Protein AF-X1JBJ3-F1 (afdb_monomer)

Solvent-accessible surface area (backbone atoms only — not comparable to full-atom values): 9649 Å² total; per-residue (Å²): 105,73,53,58,54,44,27,53,50,44,52,51,44,22,60,77,70,72,49,90,70,62,81,41,42,69,71,42,61,62,73,52,47,30,72,92,74,22,53,72,60,40,39,56,63,48,28,61,76,70,72,47,85,67,54,74,53,37,48,49,45,41,44,50,51,22,49,54,72,70,56,73,73,77,43,76,49,78,51,91,64,34,39,40,39,29,49,75,34,74,91,58,78,86,53,67,70,57,51,53,51,52,47,54,46,48,50,47,37,29,72,76,40,23,62,82,74,71,37,94,56,74,35,55,70,45,79,40,38,35,19,42,67,94,65,71,38,79,39,36,55,66,60,52,42,57,51,37,65,74,72,49,59,94,84,34,67,68,51,52,50,46,55,60,59,66,75,110

Organism: NCBI:txid412755

Sequence (168 aa):
SVNQFMDDLTKLIMQQEKIQECRLYSQLPEVLSNPKLTHPKQIRKKATSEGIQLTKNESQVFGALQGMFNAKPDLVITIDNKLLVFEAKFTEAFDEIQLKRTENIANVWAKLLYNDFGFKVEPEFFIIKLGAMKFEPHINWTDILQIAQKTYGKNDRSLIALKNGVEL

Radius of gyration: 19.81 Å; Cα contacts (8 Å, |Δi|>4): 218; chains: 1; bounding box: 46×34×56 Å

Foldseek 3Di:
DVQVLQQVLLVLLCVLVVHDDADTLVRDDCCLNPCVNHPLLCSLVVCVVVVNDGDPSHNSSSPLVNVLVPDDFPDWDDDDLEIETEDEDQPDADDPVNQSSSVSNQVCCQPRVVVVVVDPHRGHYDYFYEYDVVNPGNHYLVNVLVVCVVPDDPPDPVNVVSVVSNVD

pLDDT: mean 94.33, std 3.96, range [65.25, 98.19]

Mean predicted aligned error: 4.06 Å

Secondary structure (DSSP, 8-state):
-HHHHHHHHHHHHHHHTT------GGGS-HHHH-TTT--GGGHHHHHHHTT-PPPHHHHHHHHHHHHHHH---SEEEEETTEEEEEEE-SSSPPPHHHHHHHHHHHHHHHHHSGGGGT-SSPPEEEEEEEE-GGG--SEEHHHHHHHHHHHS-TT-HHHHHHHHHHT-

Nearest PDB structures (foldseek):
  2dyj-assembly1_A  TM=4.810E-01  e=1.665E+00  Thermus thermophilus HB8
  2cu6-assembly1_A  TM=5.790E-01  e=5.855E+00  Thermus thermophilus HB8

Structure (mmCIF, N/CA/C/O backbone):
data_AF-X1JBJ3-F1
#
_entry.id   AF-X1JBJ3-F1
#
loop_
_atom_site.group_PDB
_atom_site.id
_atom_site.type_symbol
_atom_site.label_atom_id
_atom_site.label_alt_id
_atom_site.label_comp_id
_atom_site.label_asym_id
_atom_site.label_entity_id
_atom_site.label_seq_id
_atom_site.pdbx_PDB_ins_code
_atom_site.Cartn_x
_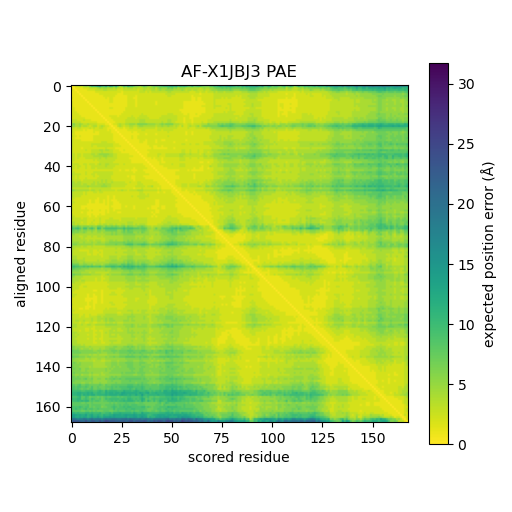atom_site.Cartn_y
_atom_site.Cartn_z
_atom_site.occupancy
_atom_site.B_iso_or_equiv
_atom_site.auth_seq_id
_atom_site.auth_comp_id
_atom_site.auth_asym_id
_atom_site.auth_atom_id
_atom_site.pdbx_PDB_model_num
ATOM 1 N N . SER A 1 1 ? -20.284 -7.930 4.274 1.00 86.88 1 SER A N 1
ATOM 2 C CA . SER A 1 1 ? -20.862 -6.586 4.511 1.00 86.88 1 SER A CA 1
ATOM 3 C C . SER A 1 1 ? -19.725 -5.583 4.664 1.00 86.88 1 SER A C 1
ATOM 5 O O . SER A 1 1 ? -18.598 -6.016 4.884 1.00 86.88 1 SER A O 1
ATOM 7 N N . VAL A 1 2 ? -19.984 -4.272 4.563 1.00 88.81 2 VAL A N 1
ATOM 8 C CA . VAL A 1 2 ? -18.930 -3.244 4.729 1.00 88.81 2 VAL A CA 1
ATOM 9 C C . VAL A 1 2 ? -18.261 -3.347 6.102 1.00 88.81 2 VAL A C 1
ATOM 11 O O . VAL A 1 2 ? -17.040 -3.328 6.181 1.00 88.81 2 VAL A O 1
ATOM 14 N N . ASN A 1 3 ? -19.041 -3.552 7.166 1.00 92.12 3 ASN A N 1
ATOM 15 C CA . ASN A 1 3 ? -18.497 -3.682 8.518 1.00 92.12 3 ASN A CA 1
ATOM 16 C C . ASN A 1 3 ? -17.567 -4.890 8.656 1.00 92.12 3 ASN A C 1
ATOM 18 O O . ASN A 1 3 ? -16.486 -4.74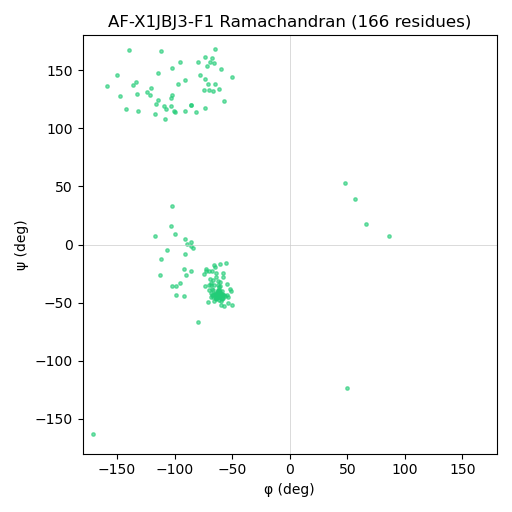3 9.206 1.00 92.12 3 ASN A O 1
ATOM 22 N N . GLN A 1 4 ? -17.938 -6.046 8.095 1.00 95.50 4 GLN A N 1
ATOM 23 C CA . GLN A 1 4 ? -17.074 -7.228 8.125 1.00 95.50 4 GLN A CA 1
ATOM 24 C C . GLN A 1 4 ? -15.743 -6.969 7.408 1.00 95.50 4 GLN A C 1
ATOM 26 O O . GLN A 1 4 ? -14.685 -7.228 7.969 1.00 95.50 4 GLN A O 1
ATOM 31 N N . PHE A 1 5 ? -15.791 -6.394 6.201 1.00 95.44 5 PHE A N 1
ATOM 32 C CA . PHE A 1 5 ? -14.579 -6.043 5.459 1.00 95.44 5 PHE A CA 1
ATOM 33 C C . PHE A 1 5 ? -13.682 -5.087 6.261 1.00 95.44 5 PHE A C 1
ATOM 35 O O . PHE A 1 5 ? -12.476 -5.292 6.366 1.00 95.44 5 PHE A O 1
ATOM 42 N N . MET A 1 6 ? -14.274 -4.052 6.860 1.00 96.12 6 MET A N 1
ATOM 43 C CA . MET A 1 6 ? -13.536 -3.070 7.652 1.00 96.12 6 MET A CA 1
ATOM 44 C C . MET A 1 6 ? -12.974 -3.649 8.956 1.00 96.12 6 MET A C 1
ATOM 46 O O . MET A 1 6 ? -11.893 -3.241 9.382 1.00 96.12 6 MET A O 1
ATOM 50 N N . ASP A 1 7 ? -13.655 -4.607 9.580 1.00 97.44 7 ASP A N 1
ATOM 51 C CA . ASP A 1 7 ? -13.137 -5.335 10.739 1.00 97.44 7 ASP A CA 1
ATOM 52 C C . ASP A 1 7 ? -11.941 -6.207 10.357 1.00 97.44 7 ASP A C 1
ATOM 54 O O . ASP A 1 7 ? -10.930 -6.199 11.060 1.00 97.44 7 ASP A O 1
ATOM 58 N N . ASP A 1 8 ? -12.018 -6.910 9.228 1.00 97.69 8 ASP A N 1
ATOM 59 C CA . ASP A 1 8 ? -10.920 -7.746 8.741 1.00 97.69 8 ASP A CA 1
ATOM 60 C C . ASP A 1 8 ? -9.713 -6.896 8.324 1.00 97.69 8 ASP A C 1
ATOM 62 O O . ASP A 1 8 ? -8.576 -7.227 8.664 1.00 97.69 8 ASP A O 1
ATOM 66 N N . LEU A 1 9 ? -9.953 -5.733 7.712 1.00 97.12 9 LEU A N 1
ATOM 67 C CA . LEU A 1 9 ? -8.916 -4.737 7.452 1.00 97.12 9 LEU A CA 1
ATOM 68 C C . LEU A 1 9 ? -8.294 -4.209 8.752 1.00 97.12 9 LEU A C 1
ATOM 70 O O . LEU A 1 9 ? -7.073 -4.109 8.848 1.00 97.12 9 LEU A O 1
ATOM 74 N N . THR A 1 10 ? -9.104 -3.919 9.774 1.00 97.25 10 THR A N 1
ATOM 75 C CA . THR A 1 10 ? -8.603 -3.458 11.081 1.00 97.25 10 THR A CA 1
ATOM 76 C C . THR A 1 10 ? -7.700 -4.516 11.718 1.00 97.25 10 THR A C 1
ATOM 78 O O . THR A 1 10 ? -6.597 -4.190 12.151 1.00 97.25 10 THR A O 1
ATOM 81 N N . LYS A 1 11 ? -8.109 -5.793 11.707 1.00 98.06 11 LYS A N 1
ATOM 82 C CA . LYS A 1 11 ? -7.297 -6.914 12.216 1.00 98.06 11 LYS A CA 1
ATOM 83 C C . LYS A 1 11 ? -5.994 -7.086 11.443 1.00 98.06 11 LYS A C 1
ATOM 85 O O . LYS A 1 11 ? -4.958 -7.344 12.049 1.00 98.06 11 LYS A O 1
ATOM 90 N N . LEU A 1 12 ? -6.027 -6.934 10.121 1.00 97.81 12 LEU A N 1
ATOM 91 C CA . LEU A 1 12 ? -4.825 -7.059 9.303 1.00 97.81 12 LEU A CA 1
ATOM 92 C C . LEU A 1 12 ? -3.816 -5.946 9.621 1.00 97.81 12 LEU A C 1
ATOM 94 O O . LEU A 1 12 ? -2.630 -6.221 9.785 1.00 97.81 12 LEU A O 1
ATOM 98 N N . ILE A 1 13 ? -4.287 -4.711 9.806 1.00 97.25 13 ILE A N 1
ATOM 99 C CA . ILE A 1 13 ? -3.440 -3.592 10.247 1.00 97.25 13 ILE A CA 1
ATOM 100 C C . ILE A 1 13 ? -2.894 -3.845 11.651 1.00 97.25 13 ILE A C 1
ATOM 102 O O . ILE A 1 13 ? -1.714 -3.620 11.895 1.00 97.25 13 ILE A O 1
ATOM 106 N N . MET A 1 14 ? -3.720 -4.339 12.577 1.00 97.75 14 MET A N 1
ATOM 107 C CA . MET A 1 14 ? -3.266 -4.710 13.920 1.00 97.75 14 MET A CA 1
ATOM 108 C C . MET A 1 14 ? -2.100 -5.705 13.861 1.00 97.75 14 MET A C 1
ATOM 110 O O . MET A 1 14 ? -1.107 -5.520 14.558 1.00 97.75 14 MET A O 1
ATO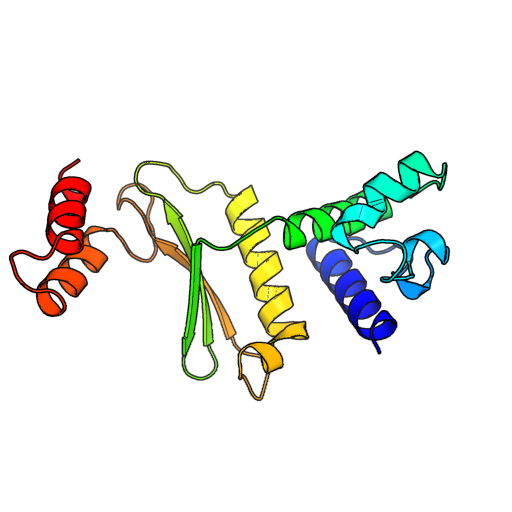M 114 N N . GLN A 1 15 ? -2.173 -6.715 12.989 1.00 97.25 15 GLN A N 1
ATOM 115 C CA . GLN A 1 15 ? -1.078 -7.667 12.781 1.00 97.25 15 GLN A CA 1
ATOM 116 C C . GLN A 1 15 ? 0.181 -6.988 12.221 1.00 97.25 15 GLN A C 1
ATOM 118 O O . GLN A 1 15 ? 1.274 -7.212 12.742 1.00 97.25 15 GLN A O 1
ATOM 123 N N . GLN A 1 16 ? 0.036 -6.132 11.202 1.00 96.06 16 GLN A N 1
ATOM 124 C CA . GLN A 1 16 ? 1.147 -5.388 10.588 1.00 96.06 16 GLN A CA 1
ATOM 125 C C . GLN A 1 16 ? 1.859 -4.468 11.591 1.00 96.06 16 GLN A C 1
ATOM 127 O O . GLN A 1 16 ? 3.088 -4.418 11.630 1.00 96.06 16 GLN A O 1
ATOM 132 N N . GLU A 1 17 ? 1.084 -3.788 12.434 1.00 95.19 17 GLU A N 1
ATOM 133 C CA . GLU A 1 17 ? 1.553 -2.851 13.4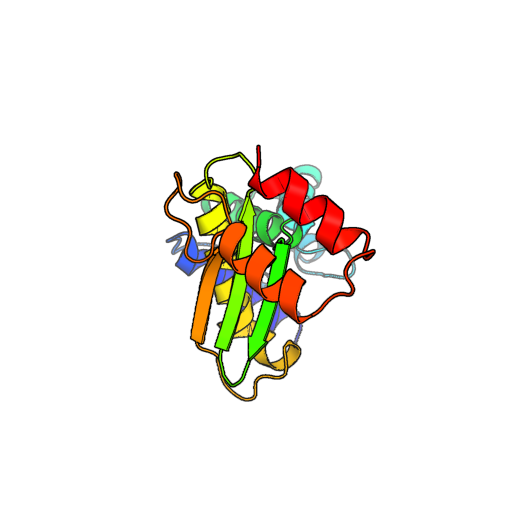59 1.00 95.19 17 GLU A CA 1
ATOM 134 C C . GLU A 1 17 ? 1.932 -3.542 14.783 1.00 95.19 17 GLU A C 1
ATOM 136 O O . GLU A 1 17 ? 2.375 -2.879 15.721 1.00 95.19 17 GLU A O 1
ATOM 141 N N . LYS A 1 18 ? 1.783 -4.873 14.872 1.00 96.38 18 LYS A N 1
ATOM 142 C CA . LYS A 1 18 ? 2.033 -5.691 16.076 1.00 96.38 18 LYS A CA 1
ATOM 143 C C . LYS A 1 18 ? 1.220 -5.241 17.301 1.00 96.38 18 LYS A C 1
ATOM 145 O O . LYS A 1 18 ? 1.707 -5.256 18.431 1.00 96.38 18 LYS A O 1
ATOM 150 N N . ILE A 1 19 ? -0.035 -4.864 17.078 1.00 97.31 19 ILE A N 1
ATOM 151 C CA . ILE A 1 19 ? -0.993 -4.423 18.096 1.00 97.31 19 ILE A CA 1
ATOM 152 C C . ILE A 1 19 ? -1.966 -5.561 18.407 1.00 97.31 19 ILE A C 1
ATOM 154 O O . ILE A 1 19 ? -2.584 -6.118 17.507 1.00 97.31 19 ILE A O 1
ATOM 158 N N . GLN A 1 20 ? -2.138 -5.884 19.690 1.00 93.44 20 GLN A N 1
ATOM 159 C CA . GLN A 1 20 ? -3.063 -6.939 20.129 1.00 93.44 20 GLN A CA 1
ATOM 160 C C . GLN A 1 20 ? -4.439 -6.394 20.534 1.00 93.44 20 GLN A C 1
ATOM 162 O O . GLN A 1 20 ? -5.451 -7.049 20.306 1.00 93.44 20 GLN A O 1
ATOM 167 N N . GLU A 1 21 ? -4.487 -5.180 21.088 1.00 94.25 21 GLU A N 1
ATOM 168 C CA . GLU A 1 21 ? -5.708 -4.583 21.635 1.00 94.25 21 GLU A CA 1
ATOM 169 C C . GLU A 1 21 ? -6.103 -3.320 20.865 1.00 94.25 21 GLU A C 1
ATOM 171 O O . GLU A 1 21 ? -5.415 -2.296 20.924 1.00 94.25 21 GLU A O 1
ATOM 176 N N . CYS A 1 22 ? -7.220 -3.399 20.143 1.00 96.12 22 CYS A N 1
ATOM 177 C CA . CYS A 1 22 ? -7.845 -2.301 19.410 1.00 96.12 22 CYS A CA 1
ATOM 178 C C . CYS A 1 22 ? -9.322 -2.650 19.179 1.00 96.12 22 CYS A C 1
ATOM 180 O O . CYS A 1 22 ? -9.623 -3.786 18.803 1.00 96.12 22 CYS A O 1
ATOM 182 N N . ARG A 1 23 ? -10.245 -1.698 19.380 1.00 96.62 23 ARG A N 1
ATOM 183 C CA . ARG A 1 23 ? -11.632 -1.884 18.932 1.00 96.62 23 ARG A CA 1
ATOM 184 C C . ARG A 1 23 ? -11.661 -2.056 17.416 1.00 96.62 23 ARG A C 1
ATOM 186 O O . ARG A 1 23 ? -11.047 -1.284 16.680 1.00 96.62 23 ARG A O 1
ATOM 193 N N . LEU A 1 24 ? -12.415 -3.047 16.956 1.00 97.06 24 LEU A N 1
ATOM 194 C CA . LEU A 1 24 ? -12.694 -3.231 15.538 1.00 97.06 24 LEU A CA 1
ATOM 195 C C . LEU A 1 24 ? -13.567 -2.088 15.012 1.00 97.06 24 LEU A C 1
ATOM 197 O O . LEU A 1 24 ? -14.240 -1.397 15.781 1.00 97.06 24 LEU A O 1
ATOM 201 N N . TYR A 1 25 ? -13.572 -1.895 13.695 1.00 97.00 25 TYR A N 1
ATOM 202 C CA . TYR A 1 25 ? -14.337 -0.831 13.050 1.00 97.00 25 TYR A CA 1
ATOM 203 C C . TYR A 1 25 ? -15.817 -0.856 13.451 1.00 97.00 25 TYR A C 1
ATOM 205 O O . TYR A 1 25 ? -16.363 0.178 13.826 1.00 97.00 25 TYR A O 1
ATOM 213 N N . SER A 1 26 ? -16.448 -2.029 13.456 1.00 96.44 26 SER A N 1
ATOM 214 C CA . SER A 1 26 ? -17.850 -2.220 13.844 1.00 96.44 26 SER A CA 1
ATOM 215 C C . SER A 1 26 ? -18.146 -1.909 15.315 1.00 96.44 26 SER A C 1
ATOM 217 O O . SER A 1 26 ? -19.298 -1.665 15.666 1.00 96.44 26 SER A O 1
ATOM 219 N N . GLN A 1 27 ? -17.121 -1.897 16.169 1.00 96.50 27 GLN A N 1
ATOM 220 C CA . GLN A 1 27 ? -17.223 -1.607 17.600 1.00 96.50 27 GLN A CA 1
ATOM 221 C C . GLN A 1 27 ? -17.027 -0.117 17.913 1.00 96.50 27 GLN A C 1
ATOM 223 O O . GLN A 1 27 ? -17.199 0.303 19.061 1.00 96.50 27 GLN A O 1
ATOM 228 N N . LEU A 1 28 ? -16.639 0.693 16.923 1.00 96.19 28 LEU A N 1
ATOM 229 C CA . LEU A 1 28 ? -16.570 2.139 17.092 1.00 96.19 28 LEU A CA 1
ATOM 230 C C . LEU A 1 28 ? -17.983 2.742 17.162 1.00 96.19 28 LEU A C 1
ATOM 232 O O . LEU A 1 28 ? -18.915 2.199 16.559 1.00 96.19 28 LEU A O 1
ATOM 236 N N . PRO A 1 29 ? -18.145 3.904 17.826 1.00 96.38 29 PRO A N 1
ATOM 237 C CA . PRO A 1 29 ? -19.392 4.662 17.790 1.00 96.38 29 PRO A CA 1
ATOM 238 C C . PRO A 1 29 ? -19.886 4.870 16.356 1.00 96.38 29 PRO A C 1
ATOM 240 O O . PRO A 1 29 ? -19.073 5.105 15.462 1.00 96.38 29 PRO A O 1
ATOM 243 N N . GLU A 1 30 ? -21.205 4.845 16.144 1.00 95.62 30 GLU A N 1
ATOM 244 C CA . GLU A 1 30 ? -21.821 4.908 14.806 1.00 95.62 30 GLU A CA 1
ATOM 245 C C . GLU A 1 30 ? -21.312 6.090 13.970 1.00 95.62 30 GLU A C 1
ATOM 247 O O . GLU A 1 30 ? -21.047 5.964 12.776 1.00 95.62 30 GLU A O 1
ATOM 252 N N . VAL A 1 31 ? -21.089 7.239 14.612 1.00 96.50 31 VAL A N 1
ATOM 253 C CA . VAL A 1 31 ? -20.547 8.433 13.956 1.00 96.50 31 VAL A CA 1
ATOM 254 C C . VAL A 1 31 ? -19.183 8.188 13.297 1.00 96.50 31 VAL A C 1
ATOM 256 O O . VAL A 1 31 ? -18.849 8.889 12.348 1.00 96.50 31 VAL A O 1
ATOM 259 N N . LEU A 1 32 ? -18.407 7.194 13.742 1.00 96.50 32 LEU A N 1
ATOM 260 C CA . LEU A 1 32 ? -17.122 6.778 13.165 1.00 96.50 32 LEU A CA 1
ATOM 261 C C . LEU A 1 32 ? -17.231 5.505 12.306 1.00 96.50 32 LEU A C 1
ATOM 263 O O . LEU A 1 32 ? -16.527 5.402 11.301 1.00 96.50 32 LEU A O 1
ATOM 267 N N . SER A 1 33 ? -18.094 4.556 12.685 1.00 95.38 33 SER A N 1
ATOM 268 C CA . SER A 1 33 ? -18.259 3.248 12.024 1.00 95.38 33 SER A CA 1
ATOM 269 C C . SER A 1 33 ? -19.291 3.225 10.894 1.00 95.38 33 SER A C 1
ATOM 271 O O . SER A 1 33 ? -19.499 2.192 10.260 1.00 95.38 33 SER A O 1
ATOM 273 N N . ASN A 1 34 ? -19.939 4.354 10.604 1.00 94.56 34 ASN A N 1
ATOM 274 C CA . ASN A 1 34 ? -20.861 4.476 9.483 1.00 94.56 34 ASN A CA 1
ATOM 275 C C . ASN A 1 34 ? -20.173 5.152 8.278 1.00 94.56 34 ASN A C 1
ATOM 277 O O . ASN A 1 34 ? -19.887 6.355 8.334 1.00 94.56 34 ASN A O 1
ATOM 281 N N . PRO A 1 35 ? -19.967 4.446 7.148 1.00 91.31 35 PRO A N 1
ATOM 282 C CA . PRO A 1 35 ? -19.279 4.990 5.974 1.00 91.31 35 PRO A CA 1
ATOM 283 C C . PRO A 1 35 ? -20.035 6.142 5.294 1.00 91.31 35 PRO A C 1
ATOM 285 O O . PRO A 1 35 ? -19.427 6.908 4.550 1.00 91.31 35 PRO A O 1
ATOM 288 N N . LYS A 1 36 ? -21.342 6.304 5.557 1.00 93.62 36 LYS A N 1
ATOM 289 C CA . LYS A 1 36 ? -22.120 7.462 5.081 1.00 93.62 36 LYS A CA 1
ATOM 290 C C . LYS A 1 36 ? -21.807 8.738 5.864 1.00 93.62 36 LYS A C 1
ATOM 292 O O . LYS A 1 36 ? -22.009 9.830 5.346 1.00 93.62 36 LYS A O 1
ATOM 297 N N . LEU A 1 37 ? -21.343 8.600 7.107 1.00 94.94 37 LEU A N 1
ATOM 298 C CA . LEU A 1 37 ? -21.023 9.720 7.994 1.00 94.94 37 LEU A CA 1
ATOM 299 C C . LEU A 1 37 ? -19.527 10.020 8.005 1.00 94.94 37 LEU A C 1
ATOM 301 O O . LEU A 1 37 ? -19.130 11.180 8.134 1.00 94.94 37 LEU A O 1
ATOM 305 N N . THR A 1 38 ? -18.697 8.982 7.914 1.00 96.00 38 THR A N 1
ATOM 306 C CA . THR A 1 38 ? -17.250 9.085 8.089 1.00 96.00 38 THR A CA 1
ATOM 307 C C . THR A 1 38 ? -16.539 8.167 7.122 1.00 96.00 38 THR A C 1
ATOM 309 O O . THR A 1 38 ? -16.625 6.945 7.213 1.00 96.00 38 THR A O 1
ATOM 312 N N . HIS A 1 39 ? -15.768 8.764 6.216 1.00 94.75 39 HIS A N 1
ATOM 313 C CA . HIS A 1 39 ? -14.867 7.987 5.382 1.00 94.75 39 HIS A CA 1
ATOM 314 C C . HIS A 1 39 ? -13.791 7.327 6.273 1.00 94.75 39 HIS A C 1
ATOM 316 O O . HIS A 1 39 ? -13.228 8.020 7.123 1.00 94.75 39 HIS A O 1
ATOM 322 N N . PRO A 1 40 ? -13.406 6.053 6.061 1.00 91.94 40 PRO A N 1
ATOM 323 C CA . PRO A 1 40 ? -12.427 5.357 6.907 1.00 91.94 40 PRO A CA 1
ATOM 324 C C . PRO A 1 40 ? -11.104 6.112 7.141 1.00 91.94 40 PRO A C 1
ATOM 326 O O . PRO A 1 40 ? -10.626 6.213 8.268 1.00 91.94 40 PRO A O 1
ATOM 329 N N . LYS A 1 41 ? -10.562 6.768 6.104 1.00 94.44 41 LYS A N 1
ATOM 330 C CA . LYS A 1 41 ? -9.395 7.673 6.212 1.00 94.44 41 LYS A CA 1
ATOM 331 C C . LYS A 1 41 ? -9.526 8.833 7.220 1.00 94.44 41 LYS A C 1
ATOM 333 O O . LYS A 1 41 ? -8.536 9.491 7.517 1.00 94.44 41 LYS A O 1
ATOM 338 N N . GLN A 1 42 ? -10.735 9.156 7.678 1.00 96.44 42 GLN A N 1
ATOM 339 C CA . GLN A 1 42 ? -11.030 10.300 8.547 1.00 96.44 42 GLN A CA 1
ATOM 340 C C . GLN A 1 42 ? -11.328 9.903 9.996 1.00 96.44 42 GLN A C 1
ATOM 342 O O . GLN A 1 42 ? -11.462 10.804 10.820 1.00 96.44 42 GLN A O 1
ATOM 347 N N . ILE A 1 43 ? -11.401 8.605 10.324 1.00 96.44 43 ILE A N 1
ATOM 348 C CA . ILE A 1 43 ? -11.804 8.114 11.655 1.00 96.44 43 ILE A CA 1
ATOM 349 C C . ILE A 1 43 ? -11.025 8.815 12.768 1.00 96.44 43 ILE A C 1
ATOM 351 O O . ILE A 1 43 ? -11.629 9.408 13.656 1.00 96.44 43 ILE A O 1
ATOM 355 N N . ARG A 1 44 ? -9.688 8.827 12.683 1.00 95.06 44 ARG A N 1
ATOM 356 C CA . ARG A 1 44 ? -8.831 9.448 13.702 1.00 95.06 44 ARG A CA 1
ATOM 357 C C . ARG A 1 44 ? -9.119 10.942 13.867 1.00 95.06 44 ARG A C 1
ATOM 359 O O . ARG A 1 44 ? -9.308 11.408 14.984 1.00 95.06 44 ARG A O 1
ATOM 366 N N . LYS A 1 45 ? -9.179 11.685 12.756 1.00 94.88 45 LYS A N 1
ATOM 367 C CA . LYS A 1 45 ? -9.453 13.132 12.771 1.00 94.88 45 LYS A CA 1
ATOM 368 C C . LYS A 1 45 ? -10.830 13.429 13.367 1.00 94.88 45 LYS A C 1
ATOM 370 O O . LYS A 1 45 ? -10.963 14.364 14.150 1.00 94.88 45 LYS A O 1
ATOM 375 N N . LYS A 1 46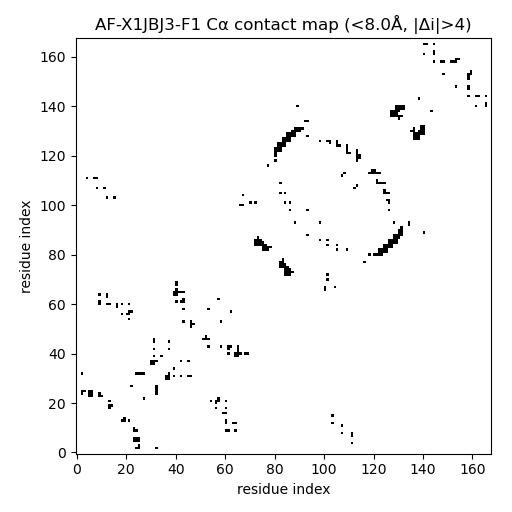 ? -11.839 12.642 12.991 1.00 96.56 46 LYS A N 1
ATOM 376 C CA . LYS A 1 46 ? -13.215 12.845 13.438 1.00 96.56 46 LYS A CA 1
ATOM 377 C C . LYS A 1 46 ? -13.423 12.435 14.893 1.00 96.56 46 LYS A C 1
ATOM 379 O O . LYS A 1 46 ? -14.115 13.133 15.615 1.00 96.56 46 LYS A O 1
ATOM 384 N N . ALA A 1 47 ? -12.752 11.386 15.364 1.00 96.38 47 ALA A N 1
ATOM 385 C CA . ALA A 1 47 ? -12.752 11.045 16.784 1.00 96.38 47 ALA A CA 1
ATOM 386 C C . ALA A 1 47 ? -12.256 12.224 17.639 1.00 96.38 47 ALA A C 1
ATOM 388 O O . ALA A 1 47 ? -12.905 12.589 18.614 1.00 96.38 47 ALA A O 1
ATOM 389 N N . THR A 1 48 ? -11.173 12.891 17.216 1.00 94.38 48 THR A N 1
ATOM 390 C CA . THR A 1 48 ? -10.670 14.095 17.894 1.00 94.38 48 THR A CA 1
ATOM 391 C C . THR A 1 48 ? -11.673 15.250 17.879 1.00 94.38 48 THR A C 1
ATOM 393 O O . THR A 1 48 ? -11.855 15.885 18.912 1.00 94.38 48 THR A O 1
ATOM 396 N N . SER A 1 49 ? -12.334 15.531 16.748 1.00 95.12 49 SER A N 1
ATOM 397 C CA . SER A 1 49 ? -13.297 16.644 16.673 1.00 95.12 49 SER A CA 1
ATOM 398 C C . SER A 1 49 ? -14.571 16.403 17.482 1.00 95.12 49 SER A C 1
ATOM 400 O O . SER A 1 49 ? -15.160 17.358 17.969 1.00 95.12 49 SER A O 1
ATOM 402 N N . GLU A 1 50 ? -14.977 15.143 17.633 1.00 94.94 50 GLU A N 1
ATOM 403 C CA . GLU A 1 50 ? -16.175 14.735 18.381 1.00 94.94 50 GLU A CA 1
ATOM 404 C C . GLU A 1 50 ? -15.880 14.431 19.865 1.00 94.94 50 GLU A C 1
ATOM 406 O O . GLU A 1 50 ? -16.748 13.945 20.584 1.00 94.94 50 GLU A O 1
ATOM 411 N N . GLY A 1 51 ? -14.646 14.654 20.342 1.00 94.75 51 GLY A N 1
ATOM 412 C CA . GLY A 1 51 ? -14.255 14.348 21.725 1.00 94.75 51 GLY A CA 1
ATOM 413 C C . GLY A 1 51 ? -14.257 12.851 22.071 1.00 94.75 51 GLY A C 1
ATOM 414 O O . GLY A 1 51 ? -14.263 12.483 23.244 1.00 94.75 51 GLY A O 1
ATOM 415 N N . ILE A 1 52 ? -14.242 11.971 21.066 1.00 96.12 52 ILE A N 1
ATOM 416 C CA . ILE A 1 52 ? -14.197 10.518 21.244 1.00 96.12 52 ILE A CA 1
ATOM 417 C C . ILE A 1 52 ? -12.747 10.106 21.494 1.00 96.12 52 ILE A C 1
ATOM 419 O O . ILE A 1 52 ? -11.888 10.207 20.615 1.00 96.12 52 ILE A O 1
ATOM 423 N N . GLN A 1 53 ? -12.472 9.602 22.696 1.00 95.25 53 GLN A N 1
ATOM 424 C CA . GLN A 1 53 ? -11.133 9.165 23.064 1.00 95.25 53 GLN A CA 1
ATOM 425 C C . GLN A 1 53 ? -10.781 7.838 22.374 1.00 95.25 53 GLN A C 1
ATOM 427 O O . GLN A 1 53 ? -11.412 6.802 22.604 1.00 95.25 53 GLN A O 1
ATOM 432 N N . LEU A 1 54 ? -9.751 7.885 21.528 1.00 95.38 54 LEU A N 1
ATOM 433 C CA . LEU A 1 54 ? -9.069 6.702 21.013 1.00 95.38 54 LEU A CA 1
ATOM 434 C C . LEU A 1 54 ? -7.902 6.355 21.935 1.00 95.38 54 LEU A C 1
ATOM 436 O O . LEU A 1 54 ? -7.185 7.244 22.403 1.00 95.38 54 LEU A O 1
ATOM 440 N N . THR A 1 55 ? -7.666 5.067 22.160 1.00 96.25 55 THR A N 1
ATOM 441 C CA . THR A 1 55 ? -6.431 4.621 22.814 1.00 96.25 55 THR A CA 1
ATOM 442 C C . THR A 1 55 ? -5.214 4.935 21.934 1.00 96.25 55 THR A C 1
ATOM 444 O O . THR A 1 55 ? -5.333 5.273 20.748 1.00 96.25 55 THR A O 1
ATOM 447 N N . LYS A 1 56 ? -4.003 4.810 22.494 1.00 95.94 56 LYS A N 1
ATOM 448 C CA . LYS A 1 56 ? -2.762 4.940 21.712 1.00 95.94 56 LYS A CA 1
ATOM 449 C C . LYS A 1 56 ? -2.717 3.918 20.567 1.00 95.94 56 LYS A C 1
ATOM 451 O O . LYS A 1 56 ? -2.396 4.287 19.441 1.00 95.94 56 LYS A O 1
ATOM 456 N N . ASN A 1 57 ? -3.100 2.673 20.851 1.00 97.25 57 ASN A N 1
ATOM 457 C CA . ASN A 1 57 ? -3.145 1.588 19.872 1.00 97.25 57 ASN A CA 1
ATOM 458 C C . ASN A 1 57 ? -4.169 1.868 18.769 1.00 97.25 57 ASN A C 1
ATOM 460 O O . ASN A 1 57 ? -3.848 1.768 17.591 1.00 97.25 57 ASN A O 1
ATOM 464 N N . GLU A 1 58 ? -5.375 2.301 19.133 1.00 97.12 58 GLU A N 1
ATOM 465 C CA . GLU A 1 58 ? -6.407 2.680 18.161 1.00 97.12 58 GLU A CA 1
ATOM 466 C C . GLU A 1 58 ? -5.947 3.842 17.284 1.00 97.12 58 GLU A C 1
ATOM 468 O O . GLU A 1 58 ? -6.107 3.816 16.066 1.00 97.12 58 GLU A O 1
ATOM 473 N N . SER A 1 59 ? -5.313 4.850 17.883 1.00 96.38 59 SER A N 1
ATOM 474 C CA . SER A 1 59 ? -4.757 5.982 17.140 1.00 96.38 59 SER A CA 1
ATOM 475 C C . SER A 1 59 ? -3.690 5.547 16.134 1.00 96.38 59 SER A C 1
ATOM 477 O O . SER A 1 59 ? -3.617 6.127 15.048 1.00 96.38 59 SER A O 1
ATOM 479 N N . GLN A 1 60 ? -2.887 4.534 16.469 1.00 96.19 60 GLN A N 1
ATOM 480 C CA . GLN A 1 60 ? -1.901 3.950 15.563 1.00 96.19 60 GLN A CA 1
ATOM 481 C C . GLN A 1 60 ? -2.578 3.146 14.445 1.00 96.19 60 GLN A C 1
ATOM 483 O O . GLN A 1 60 ? -2.314 3.421 13.278 1.00 96.19 60 GLN A O 1
ATOM 488 N N . VAL A 1 61 ? -3.513 2.245 14.766 1.00 97.00 61 VAL A N 1
ATOM 489 C CA . VAL A 1 61 ? -4.245 1.429 13.776 1.00 97.00 61 VAL A CA 1
ATOM 490 C C . VAL A 1 61 ? -5.031 2.303 12.797 1.00 97.00 61 VAL A C 1
ATOM 492 O O . VAL A 1 61 ? -4.865 2.191 11.583 1.00 97.00 61 VAL A O 1
ATOM 495 N N . PHE A 1 62 ? -5.853 3.232 13.291 1.00 96.56 62 PHE A N 1
ATOM 496 C CA . PHE A 1 62 ? -6.634 4.119 12.423 1.00 96.56 62 PHE A CA 1
ATOM 497 C C . PHE A 1 62 ? -5.764 5.183 11.736 1.00 96.56 62 PHE A C 1
ATOM 499 O O . PHE A 1 62 ? -6.142 5.706 10.687 1.00 96.56 62 PHE A O 1
ATOM 506 N N . GLY A 1 63 ? -4.580 5.478 12.281 1.00 95.19 63 GLY A N 1
ATOM 507 C CA . GLY A 1 63 ? -3.546 6.263 11.608 1.00 95.19 63 GLY A CA 1
ATOM 508 C C . GLY A 1 63 ? -2.927 5.521 10.420 1.00 95.19 63 GLY A C 1
ATOM 509 O O . GLY A 1 63 ? -2.815 6.097 9.338 1.00 95.19 63 GLY A O 1
ATOM 510 N N . ALA A 1 64 ? -2.590 4.241 10.586 1.00 94.56 64 ALA A N 1
ATOM 511 C CA . ALA A 1 64 ? -2.100 3.381 9.512 1.00 94.56 64 ALA A CA 1
ATOM 512 C C . ALA A 1 64 ? -3.170 3.185 8.424 1.00 94.56 64 ALA A C 1
ATOM 514 O O . ALA A 1 64 ? -2.879 3.360 7.241 1.00 94.56 64 ALA A O 1
ATOM 515 N N . LEU A 1 65 ? -4.432 2.963 8.816 1.00 95.12 65 LEU A N 1
ATOM 516 C CA . LEU A 1 65 ? -5.582 2.940 7.904 1.00 95.12 65 LEU A CA 1
ATOM 517 C C . LEU A 1 65 ? -5.659 4.222 7.062 1.00 95.12 65 LEU A C 1
ATOM 519 O O . LEU A 1 65 ? -5.753 4.163 5.837 1.00 95.12 65 LEU A O 1
ATOM 523 N N . GLN A 1 66 ? -5.582 5.390 7.706 1.00 94.12 66 GLN A N 1
ATOM 524 C CA . GLN A 1 66 ? -5.538 6.677 7.011 1.00 94.12 66 GLN A CA 1
ATOM 525 C C . GLN A 1 66 ? -4.342 6.765 6.052 1.00 94.12 66 GLN A C 1
ATOM 527 O O . GLN A 1 66 ? -4.502 7.230 4.923 1.00 94.12 66 GLN A O 1
ATOM 532 N N . GLY A 1 67 ? -3.161 6.318 6.487 1.00 90.50 67 GLY A N 1
ATOM 533 C CA . GLY A 1 67 ? -1.953 6.266 5.669 1.00 90.50 67 GLY A CA 1
ATOM 534 C C . GLY A 1 67 ? -2.143 5.450 4.391 1.00 90.50 67 GLY A C 1
ATOM 535 O O . GLY A 1 67 ? -1.772 5.922 3.320 1.00 90.50 67 GLY A O 1
ATOM 536 N N . MET A 1 68 ? -2.789 4.286 4.481 1.00 89.75 68 MET A N 1
ATOM 537 C CA . MET A 1 68 ? -3.073 3.435 3.321 1.00 89.75 68 MET A CA 1
ATOM 538 C C . MET A 1 68 ? -4.024 4.091 2.321 1.00 89.75 68 MET A C 1
ATOM 540 O O . MET A 1 68 ? -3.760 4.056 1.128 1.00 89.75 68 MET A O 1
ATOM 544 N N . PHE A 1 69 ? -5.090 4.751 2.786 1.00 89.12 69 PHE A N 1
ATOM 545 C CA . PHE A 1 69 ? -6.012 5.465 1.889 1.00 89.12 69 PHE A CA 1
ATOM 546 C C . PHE A 1 69 ? -5.388 6.686 1.201 1.00 89.12 69 PHE A C 1
ATOM 548 O O . PHE A 1 69 ? -5.905 7.146 0.183 1.00 89.12 69 PHE A O 1
ATOM 555 N N . ASN A 1 70 ? -4.327 7.253 1.776 1.00 87.69 70 ASN A N 1
ATOM 556 C CA . ASN A 1 70 ? -3.624 8.395 1.196 1.00 87.69 70 ASN A CA 1
ATOM 557 C C . ASN A 1 70 ? -2.487 7.975 0.263 1.00 87.69 70 ASN A C 1
ATOM 559 O O . ASN A 1 70 ? -2.104 8.746 -0.616 1.00 87.69 70 ASN A O 1
ATOM 563 N N . ALA A 1 71 ? -1.929 6.788 0.472 1.00 84.81 71 ALA A N 1
ATOM 564 C CA . ALA A 1 71 ? -0.846 6.272 -0.337 1.00 84.81 71 ALA A CA 1
ATOM 565 C C . ALA A 1 71 ? -1.353 5.827 -1.714 1.00 84.81 71 ALA A C 1
ATOM 567 O O . ALA A 1 71 ? -2.437 5.263 -1.859 1.00 84.81 71 ALA A O 1
ATOM 568 N N . LYS A 1 72 ? -0.533 6.075 -2.732 1.00 83.00 72 LYS A N 1
ATOM 569 C CA . LYS A 1 72 ? -0.717 5.568 -4.088 1.00 83.00 72 LYS A CA 1
ATOM 570 C C . LYS A 1 72 ? 0.623 4.991 -4.526 1.00 83.00 72 LYS A C 1
ATOM 572 O O . LYS A 1 72 ? 1.572 5.769 -4.594 1.00 83.00 72 LYS A O 1
ATOM 577 N N . PRO A 1 73 ? 0.729 3.675 -4.757 1.00 86.06 73 PRO A N 1
ATOM 578 C CA . PRO A 1 73 ? 1.907 3.117 -5.406 1.00 86.06 73 PRO A CA 1
ATOM 579 C C . PRO A 1 73 ? 2.095 3.723 -6.796 1.00 86.06 73 PRO A C 1
ATOM 581 O O . PRO A 1 73 ? 1.110 4.099 -7.437 1.00 86.06 73 PRO A O 1
ATOM 584 N N . ASP A 1 74 ? 3.340 3.794 -7.260 1.00 90.44 74 ASP A N 1
ATOM 585 C CA . ASP A 1 74 ? 3.662 4.419 -8.547 1.00 90.44 74 ASP A CA 1
ATOM 586 C C . ASP A 1 74 ? 3.152 3.584 -9.723 1.00 90.44 74 ASP A C 1
ATOM 588 O O . ASP A 1 74 ? 2.640 4.113 -10.711 1.00 90.44 74 ASP A O 1
ATOM 592 N N . LEU A 1 75 ? 3.274 2.261 -9.604 1.00 94.12 75 LEU A N 1
ATOM 593 C CA . LEU A 1 75 ? 2.810 1.305 -10.597 1.00 94.12 75 LEU A CA 1
ATOM 594 C C . LEU A 1 75 ? 2.416 -0.008 -9.919 1.00 94.12 75 LEU A C 1
ATOM 596 O O . LEU A 1 75 ? 3.020 -0.442 -8.940 1.00 94.12 75 LEU A O 1
ATOM 600 N N . VAL A 1 76 ? 1.396 -0.659 -10.467 1.00 95.00 76 VAL A N 1
ATOM 601 C CA . VAL A 1 76 ? 0.950 -1.983 -10.041 1.00 95.00 76 VAL A CA 1
ATOM 602 C C . VAL A 1 76 ? 0.771 -2.834 -11.285 1.00 95.00 76 VAL A C 1
ATOM 604 O O . VAL A 1 76 ? 0.118 -2.404 -12.234 1.00 95.00 76 VAL A O 1
ATOM 607 N N . ILE A 1 77 ? 1.352 -4.030 -11.285 1.00 95.44 77 ILE A N 1
ATOM 608 C CA . ILE A 1 77 ? 1.212 -5.004 -12.366 1.00 95.44 77 ILE A CA 1
ATOM 609 C C . ILE A 1 77 ? 0.620 -6.281 -11.783 1.00 95.44 77 ILE A C 1
ATOM 611 O O . ILE A 1 77 ? 1.131 -6.826 -10.804 1.00 95.44 77 ILE A O 1
ATOM 615 N N . THR A 1 78 ? -0.444 -6.769 -12.410 1.00 96.50 78 THR A N 1
ATOM 616 C CA . THR A 1 78 ? -1.004 -8.093 -12.150 1.00 96.50 78 THR A CA 1
ATOM 617 C C . THR A 1 78 ? -0.592 -9.024 -13.287 1.00 96.50 78 THR A C 1
ATOM 619 O O . THR A 1 78 ? -0.759 -8.702 -14.464 1.00 96.50 78 THR A O 1
ATOM 622 N N . ILE A 1 79 ? 0.012 -10.162 -12.949 1.00 95.38 79 ILE A N 1
ATOM 623 C CA . ILE A 1 79 ? 0.418 -11.176 -13.927 1.00 95.38 79 ILE A CA 1
ATOM 624 C C . ILE A 1 79 ? 0.305 -12.560 -13.298 1.00 95.38 79 ILE A C 1
ATOM 626 O O . ILE A 1 79 ? 0.831 -12.802 -12.213 1.00 95.38 79 ILE A O 1
ATOM 630 N N . ASP A 1 80 ? -0.400 -13.471 -13.966 1.00 94.94 80 ASP A N 1
ATOM 631 C CA . ASP A 1 80 ? -0.751 -14.786 -13.424 1.00 94.94 80 ASP A CA 1
ATOM 632 C C . ASP A 1 80 ? -1.365 -14.672 -12.012 1.00 94.94 80 ASP A C 1
ATOM 634 O O . ASP A 1 80 ? -2.344 -13.956 -11.818 1.00 94.94 80 ASP A O 1
ATOM 638 N N . ASN A 1 81 ? -0.784 -15.349 -11.015 1.00 96.75 81 ASN A N 1
ATOM 639 C CA . ASN A 1 81 ? -1.149 -15.233 -9.601 1.00 96.75 81 ASN A CA 1
ATOM 640 C C . ASN A 1 81 ? -0.158 -14.358 -8.807 1.00 96.75 81 ASN A C 1
ATOM 642 O O . ASN A 1 81 ? 0.139 -14.650 -7.648 1.00 96.75 81 ASN A O 1
ATOM 646 N N . LYS A 1 82 ? 0.423 -13.336 -9.451 1.00 98.00 82 LYS A N 1
ATOM 647 C CA . LYS A 1 82 ? 1.397 -12.419 -8.846 1.00 98.00 82 LYS A CA 1
ATOM 648 C C . LYS A 1 82 ? 0.918 -10.972 -8.894 1.00 98.00 82 LYS A C 1
ATOM 650 O O . LYS A 1 82 ? 0.489 -10.476 -9.937 1.00 98.00 82 LYS A O 1
ATOM 655 N N . LEU A 1 83 ? 1.064 -10.287 -7.764 1.00 98.00 83 LEU A N 1
ATOM 656 C CA . LEU A 1 83 ? 0.831 -8.857 -7.597 1.00 98.00 83 LEU A CA 1
ATOM 657 C C . LEU A 1 83 ? 2.175 -8.140 -7.417 1.00 98.00 83 LEU A C 1
ATOM 659 O O . LEU A 1 83 ? 2.821 -8.252 -6.377 1.00 98.00 83 LEU A O 1
ATOM 663 N N . LEU A 1 84 ? 2.603 -7.390 -8.428 1.00 97.62 84 LEU A N 1
ATOM 664 C CA . LEU A 1 84 ? 3.845 -6.619 -8.388 1.00 97.62 84 LEU A CA 1
ATOM 665 C C . LEU A 1 84 ? 3.511 -5.160 -8.087 1.00 97.62 84 LEU A C 1
ATOM 667 O O . LEU A 1 84 ? 2.863 -4.493 -8.893 1.00 97.62 84 LEU A O 1
ATOM 671 N N . VAL A 1 85 ? 3.952 -4.658 -6.936 1.00 96.94 85 VAL A N 1
ATOM 672 C CA . VAL A 1 85 ? 3.734 -3.267 -6.523 1.00 96.94 85 VAL A CA 1
ATOM 673 C C . VAL A 1 85 ? 5.061 -2.531 -6.580 1.00 96.94 85 VAL A C 1
ATOM 675 O O . VAL A 1 85 ? 6.019 -2.906 -5.907 1.00 96.94 85 VAL A O 1
ATOM 678 N N . PHE A 1 86 ? 5.127 -1.497 -7.408 1.00 96.25 86 PHE A N 1
ATOM 679 C CA . PHE A 1 86 ? 6.347 -0.754 -7.674 1.00 96.25 86 PHE A CA 1
ATOM 680 C C . PHE A 1 86 ? 6.426 0.511 -6.829 1.00 96.25 86 PHE A C 1
ATOM 682 O O . PHE A 1 86 ? 5.458 1.265 -6.710 1.00 96.25 86 PHE A O 1
ATOM 689 N N . GLU A 1 87 ? 7.627 0.750 -6.319 1.00 95.75 87 GLU A N 1
ATOM 690 C CA . GLU A 1 87 ? 8.072 2.035 -5.794 1.00 95.75 87 GLU A CA 1
ATOM 691 C C . GLU A 1 87 ? 9.218 2.513 -6.692 1.00 95.75 87 GLU A C 1
ATOM 693 O O . GLU A 1 87 ? 10.223 1.809 -6.858 1.00 95.75 87 GLU A O 1
ATOM 698 N N . ALA A 1 88 ? 9.048 3.679 -7.309 1.00 95.00 88 ALA A N 1
ATOM 699 C CA . ALA A 1 88 ? 9.952 4.214 -8.311 1.00 95.00 88 ALA A CA 1
ATOM 700 C C . ALA A 1 88 ? 10.639 5.489 -7.811 1.00 95.00 88 ALA A C 1
ATOM 702 O O . ALA A 1 88 ? 9.999 6.480 -7.465 1.00 95.00 88 ALA A O 1
ATOM 703 N N . LYS A 1 89 ? 11.974 5.501 -7.832 1.00 94.00 89 LYS A N 1
ATOM 704 C CA . LYS A 1 89 ? 12.784 6.685 -7.522 1.00 94.00 89 LYS A CA 1
ATOM 705 C C . LYS A 1 89 ? 13.717 6.984 -8.679 1.00 94.00 89 LYS A C 1
ATOM 707 O O . LYS A 1 89 ? 14.411 6.099 -9.171 1.00 94.00 89 LYS A O 1
ATOM 712 N N . PHE A 1 90 ? 13.753 8.236 -9.125 1.00 89.94 90 PHE A N 1
ATOM 713 C CA . PHE A 1 90 ? 14.657 8.616 -10.208 1.00 89.94 90 PHE A CA 1
ATOM 714 C C . PHE A 1 90 ? 16.086 8.815 -9.687 1.00 89.94 90 PHE A C 1
ATOM 716 O O . PHE A 1 90 ? 16.966 8.004 -9.961 1.00 89.94 90 PHE A O 1
ATOM 723 N N . THR A 1 91 ? 16.298 9.839 -8.858 1.00 87.25 91 THR A N 1
ATOM 724 C CA . THR A 1 91 ? 17.621 10.230 -8.335 1.00 87.25 91 THR A CA 1
ATOM 725 C C . THR A 1 91 ? 17.806 9.993 -6.837 1.00 87.25 91 THR A C 1
ATOM 727 O O . THR A 1 91 ? 18.935 10.072 -6.342 1.00 87.25 91 THR A O 1
ATOM 730 N N . GLU A 1 92 ? 16.720 9.716 -6.117 1.00 92.19 92 GLU A N 1
ATOM 731 C CA . GLU A 1 92 ? 16.687 9.603 -4.658 1.00 92.19 92 GLU A CA 1
ATOM 732 C C . GLU A 1 92 ? 16.832 8.157 -4.180 1.00 92.19 92 GLU A C 1
ATOM 734 O O . GLU A 1 92 ? 16.517 7.207 -4.899 1.00 92.19 92 GLU A O 1
ATOM 739 N N . ALA A 1 93 ? 17.290 8.005 -2.936 1.00 94.06 93 ALA A N 1
ATOM 740 C CA . ALA A 1 93 ? 17.273 6.722 -2.252 1.00 94.06 93 ALA A CA 1
ATOM 741 C C . ALA A 1 93 ? 15.832 6.302 -1.924 1.00 94.06 93 ALA A C 1
ATOM 743 O O . ALA A 1 93 ? 14.930 7.135 -1.793 1.00 94.06 93 ALA A O 1
ATOM 744 N N . PHE A 1 94 ? 15.622 5.000 -1.747 1.00 94.81 94 PHE A N 1
ATOM 745 C CA . PHE A 1 94 ? 14.351 4.487 -1.252 1.00 94.81 94 PHE A CA 1
ATOM 746 C C . PHE A 1 94 ? 14.219 4.761 0.250 1.00 94.81 94 PHE A C 1
ATOM 748 O O . PHE A 1 94 ? 15.142 4.504 1.019 1.00 94.81 94 PHE A O 1
ATOM 755 N N . ASP A 1 95 ? 13.060 5.271 0.660 1.00 93.00 95 ASP A N 1
ATOM 756 C CA . ASP A 1 95 ? 12.716 5.462 2.067 1.00 93.00 95 ASP A CA 1
ATOM 757 C C . ASP A 1 95 ? 12.116 4.158 2.618 1.00 93.00 95 ASP A C 1
ATOM 759 O O . ASP A 1 95 ? 11.093 3.678 2.128 1.00 93.00 95 ASP A O 1
ATOM 763 N N . GLU A 1 96 ? 12.742 3.582 3.645 1.00 92.81 96 GLU A N 1
ATOM 764 C CA . GLU A 1 96 ? 12.306 2.325 4.267 1.00 92.81 96 GLU A CA 1
ATOM 765 C C . GLU A 1 96 ? 10.907 2.410 4.899 1.00 92.81 96 GLU A C 1
ATOM 767 O O . GLU A 1 96 ? 10.151 1.439 4.877 1.00 92.81 96 GLU A O 1
ATOM 772 N N . ILE A 1 97 ? 10.504 3.575 5.416 1.00 90.44 97 ILE A N 1
ATOM 773 C CA . ILE A 1 97 ? 9.148 3.798 5.936 1.00 90.44 97 ILE A CA 1
ATOM 774 C C . ILE A 1 97 ? 8.151 3.777 4.777 1.00 90.44 97 ILE A C 1
ATOM 776 O O . ILE A 1 97 ? 7.072 3.184 4.890 1.00 90.44 97 ILE A O 1
ATOM 780 N N . GLN A 1 98 ? 8.506 4.396 3.648 1.00 89.00 98 GLN A N 1
ATOM 781 C CA . GLN A 1 98 ? 7.684 4.346 2.445 1.00 89.00 98 GLN A CA 1
ATOM 782 C C . GLN A 1 98 ? 7.579 2.914 1.908 1.00 89.00 98 GLN A C 1
ATOM 784 O O . GLN A 1 98 ? 6.464 2.456 1.662 1.00 89.00 98 GLN A O 1
ATOM 789 N N . LEU A 1 99 ? 8.697 2.189 1.806 1.00 93.12 99 LEU A N 1
ATOM 790 C CA . LEU A 1 99 ? 8.721 0.792 1.367 1.00 93.12 99 LEU A CA 1
ATOM 791 C C . LEU A 1 99 ? 7.870 -0.099 2.271 1.00 93.12 99 LEU A C 1
ATOM 793 O O . LEU A 1 99 ? 7.047 -0.863 1.770 1.00 93.12 99 LEU A O 1
ATOM 797 N N . LYS A 1 100 ? 7.991 0.045 3.596 1.00 92.69 100 LYS A N 1
ATOM 798 C CA . LYS A 1 100 ? 7.179 -0.712 4.553 1.00 92.69 100 LYS A CA 1
ATOM 799 C C . LYS A 1 100 ? 5.691 -0.411 4.403 1.00 92.69 100 LYS A C 1
ATOM 801 O O . LYS A 1 100 ? 4.861 -1.316 4.465 1.00 92.69 100 LYS A O 1
ATOM 806 N N . ARG A 1 101 ? 5.332 0.854 4.174 1.00 90.94 101 ARG A N 1
ATOM 807 C CA . ARG A 1 101 ? 3.942 1.238 3.901 1.00 90.94 101 ARG A CA 1
ATOM 808 C C . ARG A 1 101 ? 3.438 0.609 2.601 1.00 90.94 101 ARG A C 1
ATOM 810 O O . ARG A 1 101 ? 2.318 0.104 2.585 1.00 90.94 101 ARG A O 1
ATOM 817 N N . THR A 1 102 ? 4.243 0.613 1.541 1.00 94.06 102 THR A N 1
ATOM 818 C CA . THR A 1 102 ? 3.909 -0.023 0.258 1.00 94.06 102 THR A CA 1
ATOM 819 C C . THR A 1 102 ? 3.736 -1.536 0.420 1.00 94.06 102 THR A C 1
ATOM 821 O O . THR A 1 102 ? 2.763 -2.092 -0.084 1.00 94.06 102 THR A O 1
ATOM 824 N N . GLU A 1 103 ? 4.593 -2.193 1.206 1.00 95.44 103 GLU A N 1
ATOM 825 C CA . GLU A 1 103 ? 4.453 -3.605 1.587 1.00 95.44 103 GLU A CA 1
ATOM 826 C C . GLU A 1 103 ? 3.136 -3.876 2.326 1.00 95.44 103 GLU A C 1
ATOM 828 O O . GLU A 1 103 ? 2.396 -4.793 1.970 1.00 95.44 103 GLU A O 1
ATOM 833 N N . ASN A 1 104 ? 2.795 -3.047 3.315 1.00 95.25 104 ASN A N 1
ATOM 834 C CA . ASN A 1 104 ? 1.554 -3.198 4.070 1.00 95.25 104 ASN A CA 1
ATOM 835 C C . ASN A 1 104 ? 0.312 -3.055 3.173 1.00 95.25 104 ASN A C 1
ATOM 837 O O . ASN A 1 104 ? -0.647 -3.814 3.330 1.00 95.25 104 ASN A O 1
ATOM 841 N N . ILE A 1 105 ? 0.343 -2.127 2.211 1.00 94.06 105 ILE A N 1
ATOM 842 C CA . ILE A 1 105 ? -0.722 -1.939 1.216 1.00 94.06 105 ILE A CA 1
ATOM 843 C C . ILE A 1 105 ? -0.825 -3.157 0.297 1.00 94.06 105 ILE A C 1
ATOM 845 O O . ILE A 1 105 ? -1.918 -3.692 0.122 1.00 94.06 105 ILE A O 1
ATOM 849 N N . ALA A 1 106 ? 0.300 -3.630 -0.244 1.00 96.00 106 ALA A N 1
ATOM 850 C CA . ALA A 1 106 ? 0.335 -4.803 -1.111 1.00 96.00 106 ALA A CA 1
ATOM 851 C C . ALA A 1 106 ? -0.213 -6.051 -0.401 1.00 96.00 106 ALA A C 1
ATOM 853 O O . ALA A 1 106 ? -0.991 -6.799 -0.987 1.00 96.00 106 ALA A O 1
ATOM 854 N N . ASN A 1 107 ? 0.106 -6.228 0.884 1.00 97.00 107 ASN A N 1
ATOM 855 C CA . ASN A 1 107 ? -0.440 -7.309 1.699 1.00 97.00 107 ASN A CA 1
ATOM 856 C C . ASN A 1 107 ? -1.965 -7.200 1.873 1.00 97.00 107 ASN A C 1
ATOM 858 O O . ASN A 1 107 ? -2.669 -8.198 1.744 1.00 97.00 107 ASN A O 1
ATOM 862 N N . VAL A 1 108 ? -2.502 -5.999 2.123 1.00 95.62 108 VAL A N 1
ATOM 863 C CA . VAL A 1 108 ? -3.961 -5.778 2.169 1.00 95.62 108 VAL A CA 1
ATOM 864 C C . VAL A 1 108 ? -4.600 -6.126 0.829 1.00 95.62 108 VAL A C 1
ATOM 866 O O . VAL A 1 108 ? -5.639 -6.784 0.796 1.00 95.62 108 VAL A O 1
ATOM 869 N N . TRP A 1 109 ? -3.978 -5.723 -0.277 1.00 95.50 109 TRP A N 1
ATOM 870 C CA . TRP A 1 109 ? -4.482 -6.021 -1.612 1.00 95.50 109 TRP A CA 1
ATOM 871 C C . TRP A 1 109 ? -4.483 -7.517 -1.904 1.00 95.50 109 TRP A C 1
ATOM 873 O O . TRP A 1 109 ? -5.501 -8.043 -2.335 1.00 95.50 109 TRP A O 1
ATOM 883 N N . ALA A 1 110 ? -3.396 -8.215 -1.584 1.00 97.00 110 ALA A N 1
ATOM 884 C CA . ALA A 1 110 ? -3.278 -9.654 -1.779 1.00 97.00 110 ALA A CA 1
ATOM 885 C C . ALA A 1 110 ? -4.222 -10.471 -0.880 1.00 97.00 110 ALA A C 1
ATOM 887 O O . ALA A 1 110 ? -4.668 -11.541 -1.279 1.00 97.00 110 ALA A O 1
ATOM 888 N N . LYS A 1 111 ? -4.552 -9.980 0.322 1.00 97.44 111 LYS A N 1
ATOM 889 C CA . LYS A 1 111 ? -5.390 -10.710 1.289 1.00 97.44 111 LYS A CA 1
ATOM 890 C C . LYS A 1 111 ? -6.878 -10.400 1.186 1.00 97.44 111 LYS A C 1
ATOM 892 O O . LYS A 1 111 ? -7.699 -11.305 1.269 1.00 97.44 111 LYS A O 1
ATOM 897 N N . LEU A 1 112 ? -7.238 -9.126 1.044 1.00 96.38 112 LEU A N 1
ATOM 898 C CA . LEU A 1 112 ? -8.624 -8.671 1.201 1.00 96.38 112 LEU A CA 1
ATOM 899 C C . LEU A 1 112 ? -9.256 -8.167 -0.096 1.00 96.38 112 LEU A C 1
ATOM 901 O O . LEU A 1 112 ? -10.476 -8.218 -0.218 1.00 96.38 112 LEU A O 1
ATOM 905 N N . LEU A 1 113 ? -8.452 -7.680 -1.046 1.00 94.44 113 LEU A N 1
ATOM 906 C CA . LEU A 1 113 ? -8.946 -7.056 -2.282 1.00 94.44 113 LEU A CA 1
ATOM 907 C C . LEU A 1 113 ? -8.543 -7.820 -3.548 1.00 94.44 113 LEU A C 1
ATOM 909 O O . LEU A 1 113 ? -8.778 -7.341 -4.650 1.00 94.44 113 LEU A O 1
ATOM 913 N N . TYR A 1 114 ? -7.943 -9.007 -3.436 1.00 95.81 114 TYR A N 1
ATOM 914 C CA . TYR A 1 114 ? -7.341 -9.689 -4.586 1.00 95.81 114 TYR A CA 1
ATOM 915 C C . TYR A 1 114 ? -8.355 -10.009 -5.693 1.00 95.81 114 TYR A C 1
ATOM 917 O O . TYR A 1 114 ? -8.025 -9.938 -6.876 1.00 95.81 114 TYR A O 1
ATOM 925 N N . ASN A 1 115 ? -9.608 -10.281 -5.325 1.00 95.69 115 ASN A N 1
ATOM 926 C CA . ASN A 1 115 ? -10.688 -10.489 -6.287 1.00 95.69 115 ASN A CA 1
ATOM 927 C C . ASN A 1 115 ? -10.958 -9.234 -7.136 1.00 95.69 115 ASN A C 1
ATOM 929 O O . ASN A 1 115 ? -11.227 -9.357 -8.329 1.00 95.69 115 ASN A O 1
ATOM 933 N N . ASP A 1 116 ? -10.820 -8.033 -6.562 1.00 93.50 116 ASP A N 1
ATOM 934 C CA . ASP A 1 116 ? -10.996 -6.763 -7.284 1.00 93.50 116 ASP A CA 1
ATOM 935 C C . ASP A 1 116 ? -9.862 -6.510 -8.292 1.00 93.50 116 ASP A C 1
ATOM 937 O O . ASP A 1 116 ? -10.046 -5.806 -9.283 1.00 93.50 116 ASP A O 1
ATOM 941 N N . PHE A 1 117 ? -8.699 -7.132 -8.077 1.00 90.88 117 PHE A N 1
ATOM 942 C CA . PHE A 1 117 ? -7.576 -7.149 -9.019 1.00 90.88 117 PHE A CA 1
ATOM 943 C C . PHE A 1 117 ? -7.679 -8.273 -10.068 1.00 90.88 117 PHE A C 1
ATOM 945 O O . PHE A 1 117 ? -6.786 -8.418 -10.904 1.00 90.88 117 PHE A O 1
ATOM 952 N N . GLY A 1 118 ? -8.761 -9.060 -10.052 1.00 94.81 118 GLY A N 1
ATOM 953 C CA . GLY A 1 118 ? -9.012 -10.146 -11.002 1.00 94.81 118 GLY A CA 1
ATOM 954 C C . GLY A 1 118 ? -8.380 -11.491 -10.631 1.00 94.81 118 GLY A C 1
ATOM 955 O O . GLY A 1 118 ? -8.441 -12.429 -11.430 1.00 94.81 118 GLY A O 1
ATOM 956 N N . PHE A 1 119 ? -7.795 -11.622 -9.437 1.00 97.38 119 PHE A N 1
ATOM 957 C CA . PHE A 1 119 ? -7.271 -12.901 -8.960 1.00 97.38 119 PHE A CA 1
ATOM 958 C C . PHE A 1 119 ? -8.405 -13.806 -8.464 1.00 97.38 119 PHE A C 1
ATOM 960 O O . PHE A 1 119 ? -9.386 -13.337 -7.899 1.00 97.38 119 PHE A O 1
ATOM 967 N N . LYS A 1 120 ? -8.266 -15.122 -8.661 1.00 96.00 120 LYS A N 1
ATOM 968 C CA . LYS A 1 120 ? -9.239 -16.124 -8.172 1.00 96.00 120 LYS A CA 1
ATOM 969 C C . LYS A 1 120 ? -8.903 -16.667 -6.785 1.00 96.00 120 LYS A C 1
ATOM 971 O O . LYS A 1 120 ? -9.757 -17.253 -6.128 1.00 96.00 120 LYS A O 1
ATOM 976 N N . VAL A 1 121 ? -7.645 -16.533 -6.388 1.00 96.75 121 VAL A N 1
ATOM 977 C CA . VAL A 1 121 ? -7.084 -16.954 -5.104 1.00 96.75 121 VAL A CA 1
ATOM 978 C C . VAL A 1 121 ? -6.121 -15.867 -4.638 1.00 96.75 121 VAL A C 1
ATOM 980 O O . VAL A 1 121 ? -5.773 -14.986 -5.424 1.00 96.75 121 VAL A O 1
ATOM 983 N N . GLU A 1 122 ? -5.688 -15.920 -3.380 1.00 97.69 122 GLU A N 1
ATOM 984 C CA . GLU A 1 122 ? -4.687 -14.979 -2.874 1.00 97.69 122 GLU A CA 1
ATOM 985 C C . GLU A 1 122 ? -3.397 -15.053 -3.726 1.00 97.69 122 GLU A C 1
ATOM 987 O O . GLU A 1 122 ? -2.828 -16.144 -3.883 1.00 97.69 122 GLU A O 1
ATOM 992 N N . PRO A 1 123 ? -2.933 -13.930 -4.307 1.00 98.19 123 PRO A N 1
ATOM 993 C CA . PRO A 1 123 ? -1.701 -13.889 -5.076 1.00 98.19 123 PRO A CA 1
ATOM 994 C C . PRO A 1 123 ? -0.474 -13.821 -4.166 1.00 98.19 123 PRO A C 1
ATOM 996 O O . PRO A 1 123 ? -0.518 -13.302 -3.048 1.00 98.19 123 PRO A O 1
ATOM 999 N N . GLU A 1 124 ? 0.665 -14.256 -4.698 1.00 97.94 124 GLU A N 1
ATOM 1000 C CA . GLU A 1 124 ? 1.960 -13.848 -4.156 1.00 97.94 124 GLU A CA 1
ATOM 1001 C C . GLU A 1 124 ? 2.174 -12.367 -4.485 1.00 97.94 124 GLU A C 1
ATOM 1003 O O . GLU A 1 124 ? 1.961 -11.951 -5.627 1.00 97.94 124 GLU A O 1
ATOM 1008 N N . PHE A 1 125 ? 2.597 -11.556 -3.515 1.00 97.62 125 PHE A N 1
ATOM 1009 C CA . PHE A 1 125 ? 2.891 -10.146 -3.765 1.00 97.62 125 PHE A CA 1
ATOM 1010 C C . PHE A 1 125 ? 4.370 -9.830 -3.575 1.00 97.62 125 PHE A C 1
ATOM 1012 O O . PHE A 1 125 ? 5.042 -10.405 -2.721 1.00 97.62 125 PHE A O 1
ATOM 1019 N N . PHE A 1 126 ? 4.863 -8.879 -4.366 1.00 97.50 126 PHE A N 1
ATOM 1020 C CA . PHE A 1 126 ? 6.254 -8.441 -4.343 1.00 97.50 126 PHE A CA 1
ATOM 1021 C C . PHE A 1 126 ? 6.329 -6.921 -4.402 1.00 97.50 126 PHE A C 1
ATOM 1023 O O . PHE A 1 126 ? 5.640 -6.288 -5.206 1.00 97.50 126 PHE A O 1
ATOM 1030 N N . ILE A 1 127 ? 7.208 -6.343 -3.581 1.00 97.00 127 ILE A N 1
ATOM 1031 C CA 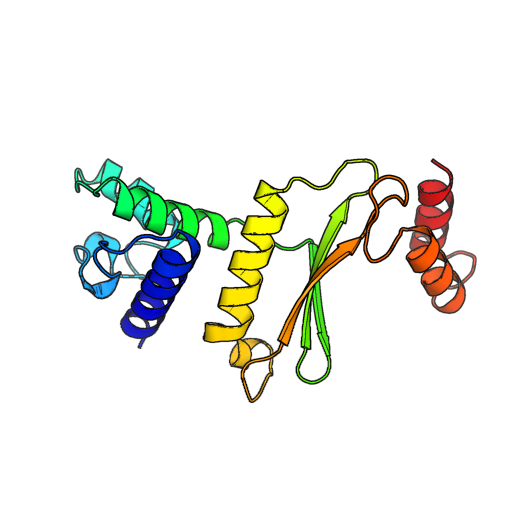. ILE A 1 127 ? 7.567 -4.929 -3.683 1.00 97.00 127 ILE A CA 1
ATOM 1032 C C . ILE A 1 127 ? 8.771 -4.798 -4.606 1.00 97.00 127 ILE A C 1
ATOM 1034 O O . ILE A 1 127 ? 9.857 -5.297 -4.308 1.00 97.00 127 ILE A O 1
ATOM 1038 N N . ILE A 1 128 ? 8.575 -4.140 -5.746 1.00 97.31 128 ILE A N 1
ATOM 1039 C CA . ILE A 1 128 ? 9.601 -3.972 -6.770 1.00 97.31 128 ILE A CA 1
ATOM 1040 C C . ILE A 1 128 ? 10.168 -2.554 -6.704 1.00 97.31 128 ILE A C 1
ATOM 1042 O O . ILE A 1 128 ? 9.451 -1.576 -6.893 1.00 97.31 128 ILE A O 1
ATOM 1046 N N . LYS A 1 129 ? 11.474 -2.441 -6.443 1.00 97.38 129 LYS A N 1
ATOM 1047 C CA . LYS A 1 129 ? 12.192 -1.168 -6.461 1.00 97.38 129 LYS A CA 1
ATOM 1048 C C . LYS A 1 129 ? 12.635 -0.876 -7.890 1.00 97.38 129 LYS A C 1
ATOM 1050 O O . LYS A 1 129 ? 13.401 -1.663 -8.450 1.00 97.38 129 LYS A O 1
ATOM 1055 N N . LEU A 1 130 ? 12.173 0.238 -8.451 1.00 96.31 130 LEU A N 1
ATOM 1056 C CA . LEU A 1 130 ? 12.660 0.781 -9.718 1.00 96.31 130 LEU A CA 1
ATOM 1057 C C . LEU A 1 130 ? 13.487 2.037 -9.439 1.00 96.31 130 LEU A C 1
ATOM 1059 O O . LEU A 1 130 ? 12.950 3.014 -8.921 1.00 96.31 130 LEU A O 1
ATOM 1063 N N . GLY A 1 131 ? 14.782 2.043 -9.761 1.00 95.62 131 GLY A N 1
ATOM 1064 C CA . GLY A 1 131 ? 15.573 3.250 -9.517 1.00 95.62 131 GLY A CA 1
ATOM 1065 C C . GLY A 1 131 ? 16.982 3.307 -10.087 1.00 95.62 131 GLY A C 1
ATOM 1066 O O . GLY A 1 131 ? 17.340 2.569 -11.001 1.00 95.62 131 GLY A O 1
ATOM 1067 N N . ALA A 1 132 ? 17.795 4.227 -9.569 1.00 92.19 132 ALA A N 1
ATOM 1068 C CA . ALA A 1 132 ? 19.201 4.333 -9.951 1.00 92.19 132 ALA A CA 1
ATOM 1069 C C . ALA A 1 132 ? 20.022 3.160 -9.388 1.00 92.19 132 ALA A C 1
ATOM 1071 O O . ALA A 1 132 ? 19.877 2.802 -8.221 1.00 92.19 132 ALA A O 1
ATOM 1072 N N . MET A 1 133 ? 20.940 2.609 -10.192 1.00 91.38 133 MET A N 1
ATOM 1073 C CA . MET A 1 133 ? 21.720 1.403 -9.858 1.00 91.38 133 MET A CA 1
ATOM 1074 C C . MET A 1 133 ? 22.484 1.504 -8.527 1.00 91.38 133 MET A C 1
ATOM 1076 O O . MET A 1 133 ? 22.578 0.521 -7.802 1.00 91.38 133 MET A O 1
ATOM 1080 N N . LYS A 1 134 ? 22.967 2.701 -8.166 1.00 92.56 134 LYS A N 1
ATOM 1081 C CA . LYS A 1 134 ? 23.679 2.965 -6.900 1.00 92.56 134 LYS A CA 1
ATOM 1082 C C . LYS A 1 134 ? 22.858 2.691 -5.630 1.00 92.56 134 LYS A C 1
ATOM 1084 O O . LYS A 1 134 ? 23.435 2.627 -4.554 1.00 92.56 134 LYS A O 1
ATOM 1089 N N . PHE A 1 135 ? 21.534 2.581 -5.745 1.00 94.12 135 PHE A N 1
ATOM 1090 C CA . PHE A 1 135 ? 20.630 2.258 -4.636 1.00 94.12 135 PHE A CA 1
ATOM 1091 C C . PHE A 1 135 ? 20.150 0.803 -4.669 1.00 94.12 135 PHE A C 1
ATOM 1093 O O . PHE A 1 135 ? 19.148 0.483 -4.034 1.00 94.12 135 PHE A O 1
ATOM 1100 N N . GLU A 1 136 ? 20.831 -0.049 -5.444 1.00 93.31 136 GLU A N 1
ATOM 1101 C CA . GLU A 1 136 ? 20.572 -1.489 -5.555 1.00 93.31 136 GLU A CA 1
ATOM 1102 C C . GLU A 1 136 ? 19.081 -1.831 -5.779 1.00 93.3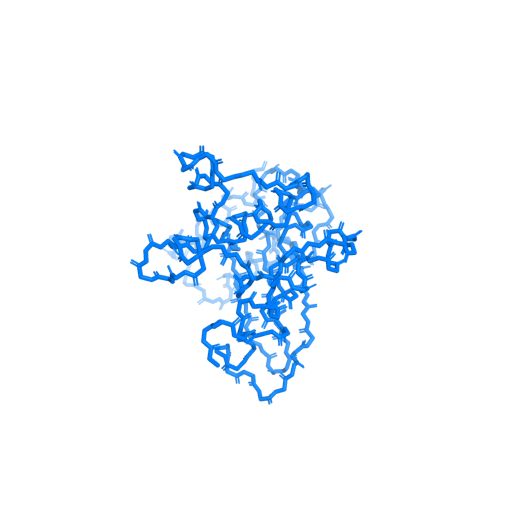1 136 GLU A C 1
ATOM 1104 O O . GLU A 1 136 ? 18.481 -2.598 -5.020 1.00 93.31 136 GLU A O 1
ATOM 1109 N N . PRO A 1 137 ? 18.425 -1.235 -6.795 1.00 96.62 137 PRO A N 1
ATOM 1110 C CA . PRO A 1 137 ? 17.032 -1.527 -7.086 1.00 96.62 137 PRO A CA 1
ATOM 1111 C C . PRO A 1 137 ? 16.89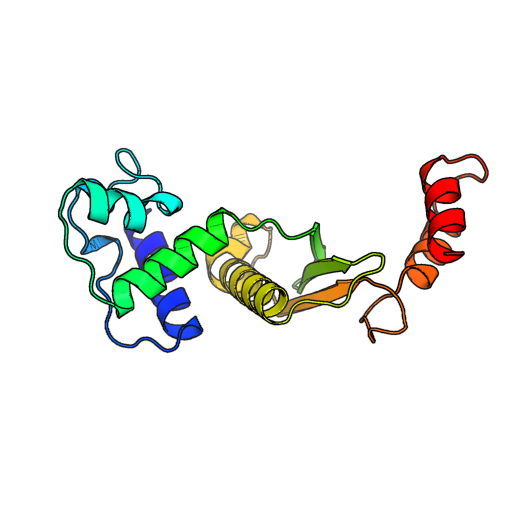1 -2.915 -7.732 1.00 96.62 137 PRO A C 1
ATOM 1113 O O . PRO A 1 137 ? 17.838 -3.452 -8.305 1.00 96.62 137 PRO A O 1
ATOM 1116 N N . HIS A 1 138 ? 15.680 -3.474 -7.710 1.00 96.81 138 HIS A N 1
ATOM 1117 C CA . HIS A 1 138 ? 15.381 -4.729 -8.411 1.00 96.81 138 HIS A CA 1
ATOM 1118 C C . HIS A 1 138 ? 15.430 -4.553 -9.936 1.00 96.81 138 HIS A C 1
ATOM 1120 O O . HIS A 1 138 ? 15.821 -5.469 -10.653 1.00 96.81 138 HIS A O 1
ATOM 1126 N N . ILE A 1 139 ? 15.012 -3.379 -10.418 1.00 95.44 139 ILE A N 1
ATOM 1127 C CA . ILE A 1 139 ? 15.066 -2.963 -11.823 1.00 95.44 139 ILE A CA 1
ATOM 1128 C C . ILE A 1 139 ? 15.636 -1.549 -11.857 1.00 95.44 139 ILE A C 1
ATOM 1130 O O . ILE A 1 139 ? 15.287 -0.720 -11.017 1.00 95.44 139 ILE A O 1
ATOM 1134 N N . ASN A 1 140 ? 16.499 -1.242 -12.816 1.00 95.06 140 ASN A N 1
ATOM 1135 C CA . ASN A 1 140 ? 17.046 0.102 -12.962 1.00 95.06 140 ASN A CA 1
ATOM 1136 C C . ASN A 1 140 ? 16.548 0.809 -14.234 1.00 95.06 140 ASN A C 1
ATOM 1138 O O . ASN A 1 140 ? 15.974 0.203 -15.139 1.00 95.06 140 ASN A O 1
ATOM 1142 N N . TRP A 1 141 ? 16.759 2.124 -14.310 1.00 94.00 141 TRP A N 1
ATOM 1143 C CA . TRP A 1 141 ? 16.304 2.927 -15.453 1.00 94.00 141 TRP A CA 1
ATOM 1144 C C . TRP A 1 141 ? 16.970 2.551 -16.784 1.00 94.00 141 TRP A C 1
ATOM 1146 O O . TRP A 1 141 ? 16.356 2.737 -17.836 1.00 94.00 141 TRP A O 1
ATOM 1156 N N . THR A 1 142 ? 18.167 1.956 -16.764 1.00 93.62 142 THR A N 1
ATOM 1157 C CA . THR A 1 142 ? 18.811 1.410 -17.968 1.00 93.62 142 THR A CA 1
ATOM 1158 C C . THR A 1 142 ? 18.036 0.208 -18.506 1.00 93.62 142 THR A C 1
ATOM 1160 O O . THR A 1 142 ? 17.848 0.107 -19.719 1.00 93.62 142 THR A O 1
ATOM 1163 N N . ASP A 1 143 ? 17.513 -0.660 -17.635 1.00 94.50 143 ASP A N 1
ATOM 1164 C CA . ASP A 1 143 ? 16.655 -1.783 -18.041 1.00 94.50 143 ASP A CA 1
ATOM 1165 C C . ASP A 1 143 ? 15.371 -1.269 -18.714 1.00 94.50 143 ASP A C 1
ATOM 1167 O O . ASP A 1 143 ? 14.983 -1.731 -19.791 1.00 94.50 143 ASP A O 1
ATOM 1171 N N . ILE A 1 144 ? 14.744 -0.243 -18.124 1.00 94.31 144 ILE A N 1
ATOM 1172 C CA . ILE A 1 144 ? 13.552 0.405 -18.693 1.00 94.31 144 ILE A CA 1
ATOM 1173 C C . ILE A 1 144 ? 13.863 1.035 -20.053 1.00 94.31 144 ILE A C 1
ATOM 1175 O O . ILE A 1 144 ? 13.081 0.886 -20.995 1.00 94.31 144 ILE A O 1
ATOM 1179 N N . LEU A 1 145 ? 15.016 1.693 -20.198 1.00 94.62 145 LEU A N 1
ATOM 1180 C CA . LEU A 1 145 ? 15.445 2.266 -21.470 1.00 94.62 145 LEU A CA 1
ATOM 1181 C C . LEU A 1 145 ? 15.617 1.188 -22.552 1.00 94.62 145 LEU A C 1
ATOM 1183 O O . LEU A 1 145 ? 15.186 1.397 -23.687 1.00 94.62 145 LEU A O 1
ATOM 1187 N N . GLN A 1 146 ? 16.185 0.025 -22.223 1.00 94.81 146 GLN A N 1
ATOM 1188 C CA . GLN A 1 146 ? 16.318 -1.084 -23.176 1.00 94.81 146 GLN A CA 1
ATOM 1189 C C . GLN A 1 146 ? 14.956 -1.603 -23.661 1.00 94.81 146 GLN A C 1
ATOM 1191 O O . GLN A 1 146 ? 14.796 -1.913 -24.844 1.00 94.81 146 GLN A O 1
ATOM 1196 N N . ILE A 1 147 ? 13.958 -1.678 -22.774 1.00 94.19 147 ILE A N 1
ATOM 1197 C CA . ILE A 1 147 ? 12.581 -2.047 -23.142 1.00 94.19 147 ILE A CA 1
ATOM 1198 C C . ILE A 1 147 ? 11.954 -0.960 -24.023 1.00 94.19 147 ILE A C 1
ATOM 1200 O O . ILE A 1 147 ? 11.366 -1.260 -25.067 1.00 94.19 147 ILE A O 1
ATOM 1204 N N . ALA A 1 148 ? 12.125 0.308 -23.647 1.00 95.00 148 ALA A N 1
ATOM 1205 C CA . ALA A 1 148 ? 11.597 1.452 -24.382 1.00 95.00 148 ALA A CA 1
ATOM 1206 C C . ALA A 1 148 ? 12.154 1.515 -25.814 1.00 95.00 148 ALA A C 1
ATOM 1208 O O . ALA A 1 148 ? 11.400 1.761 -26.751 1.00 95.00 148 ALA A O 1
ATOM 1209 N N . GLN A 1 149 ? 13.443 1.219 -26.008 1.00 95.94 149 GLN A N 1
ATOM 1210 C CA . GLN A 1 149 ? 14.089 1.179 -27.327 1.00 95.94 149 GLN A CA 1
ATOM 1211 C C . GLN A 1 149 ? 13.528 0.095 -28.257 1.00 95.94 149 GLN A C 1
ATOM 1213 O O . GLN A 1 149 ? 13.585 0.253 -29.475 1.00 95.94 149 GLN A O 1
ATOM 1218 N N . LYS A 1 150 ? 13.005 -1.003 -27.698 1.00 96.75 150 LYS A N 1
ATOM 1219 C CA . LYS A 1 150 ? 12.373 -2.093 -28.460 1.00 96.75 150 LYS A CA 1
ATOM 1220 C C . LYS A 1 150 ? 10.891 -1.835 -28.739 1.00 96.75 150 LYS A C 1
ATOM 1222 O O . LYS A 1 150 ? 10.342 -2.423 -29.663 1.00 96.75 150 LYS A O 1
ATOM 1227 N N . THR A 1 151 ? 10.259 -0.983 -27.933 1.00 95.88 151 THR A N 1
ATOM 1228 C CA . THR A 1 151 ? 8.808 -0.745 -27.959 1.00 95.88 151 THR A CA 1
ATOM 1229 C C . THR A 1 151 ? 8.435 0.511 -28.744 1.00 95.88 151 THR A C 1
ATOM 1231 O O . THR A 1 151 ? 7.481 0.495 -29.518 1.00 95.88 151 THR A O 1
ATOM 1234 N N . TYR A 1 152 ? 9.175 1.605 -28.558 1.00 95.75 152 TYR A N 1
ATOM 1235 C CA . TYR A 1 152 ? 8.831 2.915 -29.105 1.00 95.75 152 TYR A CA 1
ATOM 1236 C C . TYR A 1 152 ? 9.649 3.273 -30.350 1.00 95.75 152 TYR A C 1
ATOM 1238 O O . TYR A 1 152 ? 10.803 2.874 -30.515 1.00 95.75 152 TYR A O 1
ATOM 1246 N N . GLY A 1 153 ? 9.057 4.091 -31.225 1.00 95.50 153 GLY A N 1
ATOM 1247 C CA . GLY A 1 153 ? 9.752 4.649 -32.384 1.00 95.50 153 GLY A CA 1
ATOM 1248 C C . GLY A 1 153 ? 10.876 5.612 -31.984 1.00 95.50 153 GLY A C 1
ATOM 1249 O O . GLY A 1 153 ? 10.842 6.236 -30.927 1.00 95.50 153 GLY A O 1
ATOM 1250 N N . LYS A 1 154 ? 11.872 5.797 -32.861 1.00 92.38 154 LYS A N 1
ATOM 1251 C CA . LYS A 1 154 ? 13.074 6.611 -32.572 1.00 92.38 154 LYS A CA 1
ATOM 1252 C C . LYS A 1 154 ? 12.787 8.071 -32.188 1.00 92.38 154 LYS A C 1
ATOM 1254 O O . LYS A 1 154 ? 13.585 8.657 -31.464 1.00 92.38 154 LYS A O 1
ATOM 1259 N N . ASN A 1 155 ? 11.673 8.627 -32.665 1.00 94.19 155 ASN A N 1
ATOM 1260 C CA . ASN A 1 155 ? 11.256 10.012 -32.418 1.00 94.19 155 ASN A CA 1
ATOM 1261 C C . ASN A 1 155 ? 10.191 10.125 -31.311 1.00 94.19 155 ASN A C 1
ATOM 1263 O O . ASN A 1 155 ? 9.592 11.187 -31.141 1.00 94.19 155 ASN A O 1
ATOM 1267 N N . ASP A 1 156 ? 9.914 9.035 -30.590 1.00 97.06 156 ASP A N 1
ATOM 1268 C CA . ASP A 1 156 ? 8.971 9.041 -29.478 1.00 97.06 156 ASP A CA 1
ATOM 1269 C C . ASP A 1 156 ? 9.499 9.899 -28.316 1.00 97.06 156 ASP A C 1
ATOM 1271 O O . ASP A 1 156 ? 10.659 9.785 -27.905 1.00 97.06 156 ASP A O 1
ATOM 1275 N N . ARG A 1 157 ? 8.640 10.775 -27.781 1.00 95.00 157 ARG A N 1
ATOM 1276 C CA . ARG A 1 157 ? 9.018 11.729 -26.728 1.00 95.00 157 ARG A CA 1
ATOM 1277 C C . ARG A 1 157 ? 9.396 11.034 -25.420 1.00 95.00 157 ARG A C 1
ATOM 1279 O O . ARG A 1 157 ? 10.308 11.506 -24.745 1.00 95.00 157 ARG A O 1
ATOM 1286 N N . SER A 1 158 ? 8.746 9.922 -25.082 1.00 92.69 158 SER A N 1
ATOM 1287 C CA . SER A 1 158 ? 9.042 9.134 -23.883 1.00 92.69 158 SER A CA 1
ATOM 1288 C C . SER A 1 158 ? 10.414 8.479 -23.997 1.00 92.69 158 SER A C 1
ATOM 1290 O O . SER A 1 158 ? 11.208 8.537 -23.060 1.00 92.69 158 SER A O 1
ATOM 1292 N N . LEU A 1 159 ? 10.737 7.919 -25.170 1.00 94.50 159 LEU A N 1
ATOM 1293 C CA . LEU A 1 159 ? 12.059 7.346 -25.425 1.00 94.50 159 LEU A CA 1
ATOM 1294 C C . LEU A 1 159 ? 13.166 8.407 -25.345 1.00 94.50 159 LEU A C 1
ATOM 1296 O O . LEU A 1 159 ? 14.218 8.153 -24.761 1.00 94.50 159 LEU A O 1
ATOM 1300 N N . ILE A 1 160 ? 12.939 9.595 -25.913 1.00 94.06 160 ILE A N 1
ATOM 1301 C CA . ILE A 1 160 ? 13.892 10.712 -25.833 1.00 94.06 160 ILE A CA 1
ATOM 1302 C C . ILE A 1 160 ? 14.088 11.148 -24.375 1.00 94.06 160 ILE A C 1
ATOM 1304 O O . ILE A 1 160 ? 15.226 11.318 -23.941 1.00 94.06 160 ILE A O 1
ATOM 1308 N N . ALA A 1 161 ? 13.010 11.295 -23.602 1.00 92.25 161 ALA A N 1
ATOM 1309 C CA . ALA A 1 161 ? 13.092 11.679 -22.194 1.00 92.25 161 ALA A CA 1
ATOM 1310 C C . ALA A 1 161 ? 13.865 10.647 -21.355 1.00 92.25 161 ALA A C 1
ATOM 1312 O O . ALA A 1 161 ? 14.757 11.024 -20.600 1.00 92.25 161 ALA A O 1
ATOM 1313 N N . LEU A 1 162 ? 13.585 9.351 -21.535 1.00 92.06 162 LEU A N 1
ATOM 1314 C CA . LEU A 1 162 ? 14.280 8.273 -20.822 1.00 92.06 162 LEU A CA 1
ATOM 1315 C C . LEU A 1 162 ? 15.779 8.237 -21.129 1.00 92.06 162 LEU A C 1
ATOM 1317 O O . LEU A 1 162 ? 16.570 8.053 -20.210 1.00 92.06 162 LEU A O 1
ATOM 1321 N N . LYS A 1 163 ? 16.178 8.440 -22.393 1.00 92.12 163 LYS A N 1
ATOM 1322 C CA . LYS A 1 163 ? 17.601 8.513 -22.770 1.00 92.12 163 LYS A CA 1
ATOM 1323 C C . LYS A 1 163 ? 18.327 9.607 -21.995 1.00 92.12 163 LYS A C 1
ATOM 1325 O O . LYS A 1 163 ? 19.298 9.313 -21.314 1.00 92.12 163 LYS A O 1
ATOM 1330 N N . ASN A 1 164 ? 17.795 10.830 -22.036 1.00 88.94 164 ASN A N 1
ATOM 1331 C CA . ASN A 1 164 ? 18.384 11.956 -21.311 1.00 88.94 164 ASN A CA 1
ATOM 1332 C C . ASN A 1 164 ? 18.397 11.712 -19.798 1.00 88.94 164 ASN A C 1
ATOM 1334 O O . ASN A 1 164 ? 19.337 12.098 -19.121 1.00 88.94 164 ASN A O 1
ATOM 1338 N N . GLY A 1 165 ? 17.356 11.072 -19.263 1.00 85.44 165 GLY A N 1
ATOM 1339 C CA . GLY A 1 165 ? 17.251 10.808 -17.834 1.00 85.44 165 GLY A CA 1
ATOM 1340 C C . GLY A 1 165 ? 18.249 9.768 -17.313 1.00 85.44 165 GLY A C 1
ATOM 1341 O O . GLY A 1 165 ? 18.711 9.901 -16.188 1.00 85.44 165 GLY A O 1
ATOM 1342 N N . VAL A 1 166 ? 18.585 8.744 -18.104 1.00 87.00 166 VAL A N 1
ATOM 1343 C CA . VAL A 1 166 ? 1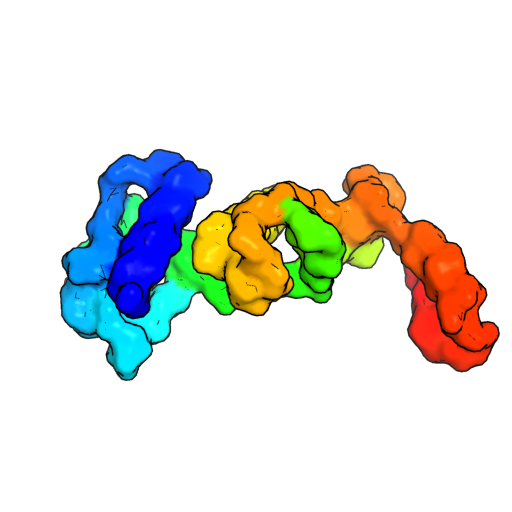9.595 7.729 -17.733 1.00 87.00 166 VAL A CA 1
ATOM 1344 C C . VAL A 1 166 ? 21.023 8.287 -17.800 1.00 87.00 166 VAL A C 1
ATOM 1346 O O . VAL A 1 166 ? 21.917 7.754 -17.152 1.00 87.00 166 VAL A O 1
ATOM 1349 N N . GLU A 1 167 ? 21.240 9.350 -18.574 1.00 73.56 167 GLU A N 1
ATOM 1350 C CA . GLU A 1 167 ? 22.542 10.009 -18.747 1.00 73.56 167 GLU A CA 1
ATOM 1351 C C . GLU A 1 167 ? 22.873 11.042 -17.643 1.00 73.56 167 GLU A C 1
ATOM 1353 O O . GLU A 1 167 ? 23.968 11.606 -17.664 1.00 73.56 167 GLU A O 1
ATOM 1358 N N . LEU A 1 168 ? 21.955 11.286 -16.693 1.00 65.25 168 LEU A N 1
ATOM 1359 C CA . LEU A 1 168 ? 22.129 12.174 -15.527 1.00 65.25 168 LEU A CA 1
ATOM 1360 C C . LEU A 1 168 ? 22.793 11.466 -14.336 1.00 65.25 168 LEU A C 1
ATOM 1362 O O . LEU A 1 168 ? 23.613 12.130 -13.661 1.00 65.25 168 LEU A O 1
#